Protein AF-A0A3N0WLZ4-F1 (afdb_monomer_lite)

Sequence (76 aa):
MKKIIAIITLFYAVSIFGQIAVEKNQADGDGLLDFAANTTKGILLPIVETLPTDAVSGTLLMDKNDQVLKMNVESS

Foldseek 3Di:
DVVVVVVVVVVVVVVDDCADEDPDDDADDPDNYHYDPPDPDDDDAAEDCDDDPPDDFQDWHQDPVVRDIDTHHDPD

Structure (mmCIF, N/CA/C/O backbone):
data_AF-A0A3N0WLZ4-F1
#
_entry.id   AF-A0A3N0WLZ4-F1
#
loop_
_atom_site.group_PDB
_atom_site.id
_atom_site.type_symbol
_atom_site.label_atom_id
_atom_site.label_alt_id
_atom_site.label_comp_id
_atom_site.label_asym_id
_atom_site.label_entity_id
_atom_site.label_seq_id
_atom_site.pdbx_PDB_ins_code
_atom_site.Cartn_x
_atom_site.Cartn_y
_atom_site.Cartn_z
_atom_site.occupancy
_atom_site.B_iso_or_equiv
_atom_site.auth_seq_id
_atom_site.auth_comp_id
_atom_site.auth_asym_id
_atom_site.auth_atom_id
_atom_site.pdbx_PDB_model_num
ATOM 1 N N . MET A 1 1 ? 14.378 -8.786 46.741 1.00 68.62 1 MET A N 1
ATOM 2 C CA . MET A 1 1 ? 13.350 -7.867 46.194 1.00 68.62 1 MET A CA 1
ATOM 3 C C . MET A 1 1 ? 13.816 -7.127 44.941 1.00 68.62 1 MET A C 1
ATOM 5 O O . MET A 1 1 ? 13.175 -7.290 43.918 1.00 68.62 1 MET A O 1
ATOM 9 N N . LYS A 1 2 ? 14.955 -6.410 44.953 1.00 82.88 2 LYS A N 1
ATOM 10 C CA . LYS A 1 2 ? 15.457 -5.666 43.769 1.00 82.88 2 LYS A CA 1
ATOM 11 C C . LYS A 1 2 ? 15.599 -6.520 42.492 1.00 82.88 2 LYS A C 1
ATOM 13 O O . LYS A 1 2 ? 15.167 -6.100 41.430 1.00 82.88 2 LYS A O 1
ATOM 18 N N . LYS A 1 3 ? 16.127 -7.746 42.616 1.00 90.88 3 LYS A N 1
ATOM 19 C CA . LYS A 1 3 ? 16.266 -8.695 41.491 1.00 90.88 3 LYS A CA 1
ATOM 20 C C . LYS A 1 3 ? 14.917 -9.149 40.913 1.00 90.88 3 LYS A C 1
ATOM 22 O O . LYS A 1 3 ? 14.797 -9.293 39.708 1.00 90.88 3 LYS A O 1
ATOM 27 N N . ILE A 1 4 ? 13.910 -9.334 41.768 1.00 92.19 4 ILE A N 1
ATOM 28 C CA . ILE A 1 4 ? 12.559 -9.748 41.353 1.00 92.19 4 ILE A CA 1
ATOM 29 C C . ILE A 1 4 ? 11.880 -8.614 40.579 1.00 92.19 4 ILE A C 1
ATOM 31 O O . ILE A 1 4 ? 11.326 -8.858 39.516 1.00 92.19 4 ILE A O 1
ATOM 35 N N . ILE A 1 5 ? 11.998 -7.372 41.062 1.00 93.31 5 ILE A N 1
ATOM 36 C CA . ILE A 1 5 ? 11.476 -6.187 40.365 1.00 93.31 5 ILE A CA 1
ATOM 37 C C . ILE A 1 5 ? 12.122 -6.054 38.978 1.00 93.31 5 ILE A C 1
ATOM 39 O O . ILE A 1 5 ? 11.407 -5.902 37.998 1.00 93.31 5 ILE A O 1
ATOM 43 N N . ALA A 1 6 ? 13.449 -6.198 38.878 1.00 92.56 6 ALA A N 1
ATOM 44 C CA . ALA A 1 6 ? 14.160 -6.113 37.600 1.00 92.56 6 ALA A CA 1
ATOM 45 C C . ALA A 1 6 ? 13.708 -7.178 36.584 1.00 92.56 6 ALA A C 1
ATOM 47 O O . ALA A 1 6 ? 13.526 -6.869 35.410 1.00 92.56 6 ALA A O 1
ATOM 48 N N . ILE A 1 7 ? 13.493 -8.417 37.040 1.00 92.00 7 ILE A N 1
ATOM 49 C CA . ILE A 1 7 ? 12.998 -9.507 36.189 1.00 92.00 7 ILE A CA 1
ATOM 50 C C . ILE A 1 7 ? 11.586 -9.194 35.686 1.00 92.00 7 ILE A C 1
ATOM 52 O O . ILE A 1 7 ? 11.326 -9.317 34.494 1.00 92.00 7 ILE A O 1
ATOM 56 N N . ILE A 1 8 ? 10.691 -8.736 36.566 1.00 90.75 8 ILE A N 1
ATOM 57 C CA . ILE A 1 8 ? 9.321 -8.369 36.188 1.00 90.75 8 ILE A CA 1
ATOM 58 C C . ILE A 1 8 ? 9.334 -7.235 35.154 1.00 90.75 8 ILE A C 1
ATOM 60 O O . ILE A 1 8 ? 8.676 -7.349 34.125 1.00 90.75 8 ILE A O 1
ATOM 64 N N . THR A 1 9 ? 10.123 -6.179 35.369 1.00 87.69 9 THR A N 1
ATOM 65 C CA . THR A 1 9 ? 10.245 -5.069 34.410 1.00 87.69 9 THR A CA 1
ATOM 66 C C . THR A 1 9 ? 10.756 -5.534 33.042 1.00 87.69 9 THR A C 1
ATOM 68 O O . THR A 1 9 ? 10.242 -5.084 32.021 1.00 87.69 9 THR A O 1
ATOM 71 N N . LEU A 1 10 ? 11.718 -6.463 32.997 1.00 87.94 10 LEU A N 1
ATOM 72 C CA . LEU A 1 10 ? 12.238 -7.013 31.742 1.00 87.94 10 LEU A CA 1
ATOM 73 C C . LEU A 1 10 ? 11.179 -7.824 30.975 1.00 87.94 10 LEU A C 1
ATOM 75 O O . LEU A 1 10 ? 11.094 -7.712 29.755 1.00 87.94 10 LEU A O 1
ATOM 79 N N . PHE A 1 11 ? 10.336 -8.590 31.673 1.00 84.00 11 PHE A N 1
ATOM 80 C CA . PHE A 1 11 ? 9.232 -9.325 31.042 1.00 84.00 11 PHE A CA 1
ATOM 81 C C . PHE A 1 11 ? 8.130 -8.404 30.497 1.00 84.00 11 PHE A C 1
ATOM 83 O O . PHE A 1 11 ? 7.519 -8.723 29.482 1.00 84.00 11 PHE A O 1
ATOM 90 N N . TYR A 1 12 ? 7.896 -7.238 31.103 1.00 80.94 12 TYR A N 1
ATOM 91 C CA . TYR A 1 12 ? 6.980 -6.248 30.523 1.00 80.94 12 TYR A CA 1
ATOM 92 C C . TYR A 1 12 ? 7.555 -5.563 29.274 1.00 80.94 12 TYR A C 1
ATOM 94 O O . TYR A 1 12 ? 6.794 -5.183 28.387 1.00 80.94 12 TYR A O 1
ATOM 102 N N . ALA A 1 13 ? 8.882 -5.453 29.152 1.00 76.19 13 ALA A N 1
ATOM 103 C CA . ALA A 1 13 ? 9.524 -4.828 27.994 1.00 76.19 13 ALA A CA 1
ATOM 104 C C . ALA A 1 13 ? 9.338 -5.617 26.684 1.00 76.19 13 ALA A C 1
ATOM 106 O O . ALA A 1 13 ? 9.371 -5.016 25.617 1.00 76.19 13 ALA A O 1
ATOM 107 N N . VAL A 1 14 ? 9.099 -6.933 26.741 1.00 72.00 14 VAL A N 1
ATOM 108 C CA . VAL A 1 14 ? 8.833 -7.751 25.537 1.00 72.00 14 VAL A CA 1
ATOM 109 C C . VAL A 1 14 ? 7.380 -7.678 25.053 1.00 72.00 14 VAL A C 1
ATOM 111 O O . VAL A 1 14 ? 7.053 -8.265 24.029 1.00 72.00 14 VAL A O 1
ATOM 114 N N . SER A 1 15 ? 6.507 -6.964 25.772 1.00 67.56 15 SER A N 1
ATOM 115 C CA . SER A 1 15 ? 5.079 -6.838 25.435 1.00 67.56 15 SER A CA 1
ATOM 116 C C . SER A 1 15 ? 4.746 -5.569 24.639 1.00 67.56 15 SER A C 1
ATOM 118 O O . SER A 1 15 ? 3.573 -5.270 24.427 1.00 67.56 15 SER A O 1
ATOM 120 N N . ILE A 1 16 ? 5.752 -4.790 24.224 1.00 71.62 16 ILE A N 1
ATOM 121 C CA . ILE A 1 16 ? 5.531 -3.600 23.397 1.00 71.62 16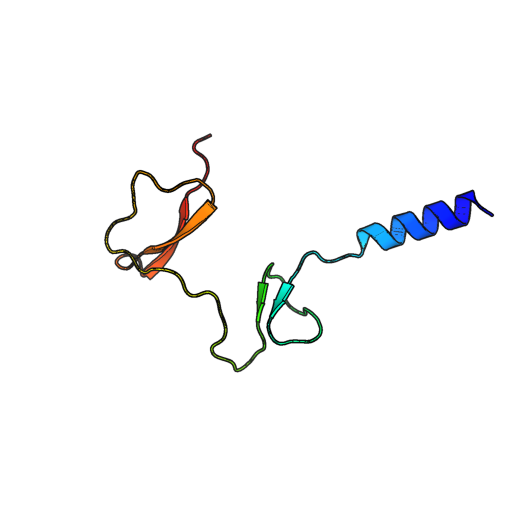 ILE A CA 1
ATOM 122 C C . ILE A 1 16 ? 5.386 -4.010 21.928 1.00 71.62 16 ILE A C 1
ATOM 124 O O . ILE A 1 16 ? 6.286 -4.600 21.334 1.00 71.62 16 ILE A O 1
ATOM 128 N N . PHE A 1 17 ? 4.241 -3.690 21.336 1.00 75.44 17 PHE A N 1
ATOM 129 C CA . PHE A 1 17 ? 4.015 -3.856 19.905 1.00 75.44 17 PHE A CA 1
ATOM 130 C C . PHE A 1 17 ? 4.570 -2.631 19.171 1.00 75.44 17 PHE A C 1
ATOM 132 O O . PHE A 1 17 ? 4.271 -1.499 19.540 1.00 75.44 17 PHE A O 1
ATOM 139 N N . GLY A 1 18 ? 5.380 -2.846 18.132 1.00 81.75 18 GLY A N 1
ATOM 140 C CA . GLY A 1 18 ? 5.939 -1.774 17.294 1.00 81.75 18 GLY A CA 1
ATOM 141 C C . GLY A 1 18 ? 4.978 -1.240 16.225 1.00 81.75 18 GLY A C 1
ATOM 142 O O . GLY A 1 18 ? 5.418 -0.555 15.306 1.00 81.75 18 GLY A O 1
ATOM 143 N N . GLN A 1 19 ? 3.696 -1.600 16.299 1.00 89.94 19 GLN A N 1
ATOM 144 C CA . GLN A 1 19 ? 2.681 -1.206 15.327 1.00 89.94 19 GLN A CA 1
ATOM 145 C C . GLN A 1 19 ? 2.272 0.256 15.531 1.00 89.94 19 GLN A C 1
ATOM 147 O O . GLN A 1 19 ? 2.153 0.733 16.661 1.00 89.94 19 GLN A O 1
ATOM 152 N N . ILE A 1 20 ? 2.017 0.957 14.430 1.00 91.06 20 ILE A N 1
ATOM 153 C CA . ILE A 1 20 ? 1.577 2.349 14.429 1.00 91.06 20 ILE A CA 1
ATOM 154 C C . ILE A 1 20 ? 0.091 2.409 14.092 1.00 91.06 20 ILE A C 1
ATOM 156 O O . ILE A 1 20 ? -0.327 2.084 12.982 1.00 91.06 20 ILE A O 1
ATOM 160 N N . ALA A 1 21 ? -0.691 2.883 15.057 1.00 92.44 21 ALA A N 1
ATOM 161 C CA . ALA A 1 21 ? -2.098 3.207 14.891 1.00 92.44 21 ALA A CA 1
ATOM 162 C C . ALA A 1 21 ? -2.263 4.562 14.181 1.00 92.44 21 ALA A C 1
ATOM 164 O O . ALA A 1 21 ? -1.770 5.586 14.656 1.00 92.44 21 ALA A O 1
ATOM 165 N N . VAL A 1 22 ? -2.981 4.582 13.057 1.00 92.31 22 VAL A N 1
ATOM 166 C CA . VAL A 1 22 ? -3.283 5.788 12.274 1.00 92.31 22 VAL A CA 1
ATOM 167 C C . VAL A 1 22 ? -4.761 6.135 12.432 1.00 92.31 22 VAL A C 1
ATOM 169 O O . VAL A 1 22 ? -5.631 5.363 12.026 1.00 92.31 22 VAL A O 1
ATOM 172 N N . GLU A 1 23 ? -5.043 7.313 13.003 1.00 92.00 23 GLU A N 1
ATOM 173 C CA . GLU A 1 23 ? -6.409 7.809 13.279 1.00 92.00 23 GLU A CA 1
ATOM 174 C C . GLU A 1 23 ? -7.239 6.875 14.186 1.00 92.00 23 GLU A C 1
ATOM 176 O O . GLU A 1 23 ? -8.469 6.856 14.144 1.00 92.00 23 GLU A O 1
ATOM 181 N N . LYS A 1 24 ? -6.567 6.092 15.034 1.00 90.94 24 LYS A N 1
ATOM 182 C CA . LYS A 1 24 ? -7.179 5.232 16.053 1.00 90.94 24 LYS A CA 1
ATOM 183 C C . LYS A 1 24 ? -6.336 5.246 17.325 1.00 90.94 24 LYS A C 1
ATOM 185 O O . LYS A 1 24 ? -5.138 5.505 17.285 1.00 90.94 24 LYS A O 1
ATOM 190 N N . ASN A 1 25 ? -6.970 4.972 18.463 1.00 90.31 25 ASN A N 1
ATOM 191 C CA . ASN A 1 25 ? -6.319 5.077 19.776 1.00 90.31 25 ASN A CA 1
ATOM 192 C C . ASN A 1 25 ? -5.397 3.892 20.106 1.00 90.31 25 ASN A C 1
ATOM 194 O O . ASN A 1 25 ? -4.540 4.005 20.977 1.00 90.31 25 ASN A O 1
ATOM 198 N N . GLN A 1 26 ? -5.599 2.747 19.457 1.00 89.44 26 GLN A N 1
ATOM 199 C CA . GLN A 1 26 ? -4.868 1.511 19.715 1.00 89.44 26 GLN A CA 1
ATOM 200 C C . GLN A 1 26 ? -4.880 0.653 18.455 1.00 89.44 26 GLN A C 1
ATOM 202 O O . GLN A 1 26 ? -5.925 0.573 17.820 1.00 89.44 26 GLN A O 1
ATOM 207 N N . ALA A 1 27 ? -3.746 0.034 18.119 1.00 90.50 27 ALA A N 1
ATOM 208 C CA . ALA A 1 27 ? -3.651 -0.939 17.035 1.00 90.50 27 ALA A CA 1
ATOM 209 C C . ALA A 1 27 ? -4.341 -2.263 17.422 1.00 90.50 27 ALA A C 1
ATOM 211 O O . ALA A 1 27 ? -4.246 -2.699 18.570 1.00 90.50 27 ALA A O 1
ATOM 212 N N . ASP A 1 28 ? -5.045 -2.874 16.476 1.00 88.00 28 ASP A N 1
ATOM 213 C CA . ASP A 1 28 ? -5.795 -4.128 16.612 1.00 88.00 28 ASP A CA 1
ATOM 214 C C . ASP A 1 28 ? -5.633 -5.067 15.392 1.00 88.00 28 ASP A C 1
ATOM 216 O O . ASP A 1 28 ? -6.321 -6.086 15.312 1.00 88.00 28 ASP A O 1
ATOM 220 N N . GLY A 1 29 ? -4.711 -4.756 14.469 1.00 78.38 29 GLY A N 1
ATOM 221 C CA . GLY A 1 29 ? -4.378 -5.576 13.300 1.00 78.38 29 GLY A CA 1
ATOM 222 C C . GLY A 1 29 ? -2.970 -6.187 13.329 1.00 78.38 29 GLY A C 1
ATOM 223 O O . GLY A 1 29 ? -2.137 -5.871 14.173 1.00 78.38 29 GLY A O 1
ATOM 224 N N . ASP A 1 30 ? -2.673 -7.045 12.351 1.00 77.62 30 ASP A N 1
ATOM 225 C CA . ASP A 1 30 ? -1.367 -7.724 12.235 1.00 77.62 30 ASP A CA 1
ATOM 226 C C . ASP A 1 30 ? -0.322 -6.922 11.422 1.00 77.62 30 ASP A C 1
ATOM 228 O O . ASP A 1 30 ? 0.794 -7.387 11.185 1.00 77.62 30 ASP A O 1
ATOM 232 N N . GLY A 1 31 ? -0.665 -5.710 10.969 1.00 83.25 31 GLY A N 1
ATOM 233 C CA . GLY A 1 31 ? 0.192 -4.856 10.138 1.00 83.25 31 GLY A CA 1
ATOM 234 C C . GLY A 1 31 ? 1.081 -3.893 10.935 1.00 83.25 31 GLY A C 1
ATOM 235 O O . GLY A 1 31 ? 0.731 -3.467 12.031 1.00 83.25 31 GLY A O 1
ATOM 236 N N . LEU A 1 32 ? 2.221 -3.483 10.356 1.00 88.50 32 LEU A N 1
ATOM 237 C CA . LEU A 1 32 ? 3.075 -2.430 10.938 1.00 88.50 32 LEU A CA 1
ATOM 238 C C . LEU A 1 32 ? 2.346 -1.080 11.019 1.00 88.50 32 LEU A C 1
ATOM 240 O O . LEU A 1 32 ? 2.547 -0.325 11.966 1.00 88.50 32 LEU A O 1
ATOM 244 N N . LEU A 1 33 ? 1.515 -0.784 10.020 1.00 91.00 33 LEU A N 1
ATOM 245 C CA . LEU A 1 33 ? 0.646 0.386 9.981 1.00 91.00 33 LEU A CA 1
ATOM 246 C C . LEU A 1 33 ? -0.800 -0.093 10.015 1.00 91.00 33 LEU A C 1
ATOM 248 O O . LEU A 1 33 ? -1.213 -0.877 9.160 1.00 91.00 33 LEU A O 1
ATOM 252 N N . ASP A 1 34 ? -1.551 0.397 10.989 1.00 91.88 34 ASP A N 1
ATOM 253 C CA . ASP A 1 34 ? -2.927 0.001 11.238 1.00 91.88 34 ASP A CA 1
ATOM 254 C C . ASP A 1 34 ? -3.850 1.215 11.096 1.00 91.88 34 ASP A C 1
ATOM 256 O O . ASP A 1 34 ? -3.780 2.171 11.872 1.00 91.88 34 ASP A O 1
ATOM 260 N N . PHE A 1 35 ? -4.693 1.195 10.066 1.00 92.62 35 PHE A N 1
ATOM 261 C CA . PHE A 1 35 ? -5.558 2.309 9.690 1.00 92.62 35 PHE A CA 1
ATOM 262 C C . PHE A 1 35 ? -6.972 2.107 10.236 1.00 92.62 35 PHE A C 1
ATOM 264 O O . PHE A 1 35 ? -7.510 1.001 10.221 1.00 92.62 35 PHE A O 1
ATOM 271 N N . ALA A 1 36 ? -7.613 3.195 10.671 1.00 92.50 36 ALA A N 1
ATOM 272 C CA . ALA A 1 36 ? -9.010 3.164 11.090 1.00 92.50 36 ALA A CA 1
ATOM 273 C C . ALA A 1 36 ? -9.933 2.560 10.009 1.00 92.50 36 ALA A C 1
ATOM 275 O O . ALA A 1 36 ? -9.931 2.987 8.848 1.00 92.50 36 ALA A O 1
ATOM 276 N N . ALA A 1 37 ? -10.752 1.584 10.412 1.00 89.81 37 ALA A N 1
ATOM 277 C CA . ALA A 1 37 ? -11.714 0.921 9.538 1.00 89.81 37 ALA A CA 1
ATOM 278 C C . ALA A 1 37 ? -12.760 1.901 8.978 1.00 89.81 37 ALA A C 1
ATOM 280 O O . ALA A 1 37 ? -13.099 2.902 9.609 1.00 89.81 37 ALA A O 1
ATOM 281 N N . ASN A 1 38 ? -13.317 1.577 7.806 1.00 91.25 38 ASN A N 1
ATOM 282 C CA . ASN A 1 38 ? -14.319 2.394 7.103 1.00 91.25 38 ASN A CA 1
ATOM 283 C C . ASN A 1 38 ? -13.837 3.811 6.741 1.00 91.25 38 ASN A C 1
ATOM 285 O O . ASN A 1 38 ? -14.637 4.737 6.614 1.00 91.25 38 ASN A O 1
ATOM 289 N N . THR A 1 39 ? -12.528 3.982 6.552 1.00 90.12 39 THR A N 1
ATOM 290 C CA . THR A 1 39 ? -11.931 5.226 6.064 1.00 90.12 39 THR A CA 1
ATOM 291 C C . THR A 1 39 ? -11.187 4.987 4.751 1.00 90.12 39 THR A C 1
ATOM 293 O O . THR A 1 39 ? -10.868 3.857 4.396 1.00 90.12 39 THR A O 1
ATOM 296 N N . THR A 1 40 ? -10.881 6.061 4.024 1.00 90.19 40 THR A N 1
ATOM 297 C CA . THR A 1 40 ? -9.985 6.027 2.856 1.00 90.19 40 THR A CA 1
ATOM 298 C C . THR A 1 40 ? -8.548 6.402 3.233 1.00 90.19 40 THR A C 1
ATOM 300 O O . THR A 1 40 ? -7.800 6.915 2.401 1.00 90.19 40 THR A O 1
ATOM 303 N N . LYS A 1 41 ? -8.179 6.264 4.513 1.00 89.50 41 LYS A N 1
ATOM 304 C CA . LYS A 1 41 ? -6.819 6.547 4.979 1.00 89.50 41 LYS A CA 1
ATOM 305 C C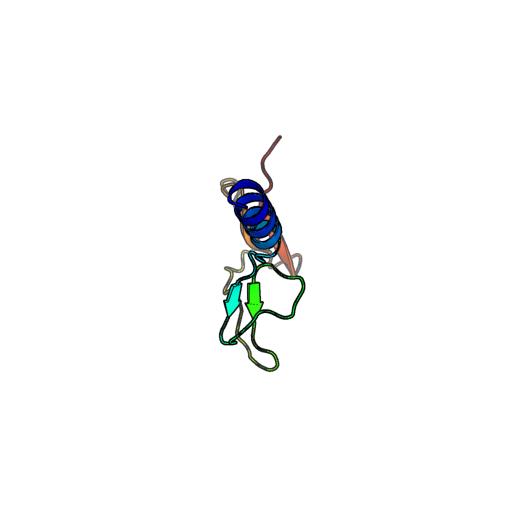 . LYS A 1 41 ? -5.894 5.405 4.565 1.00 89.5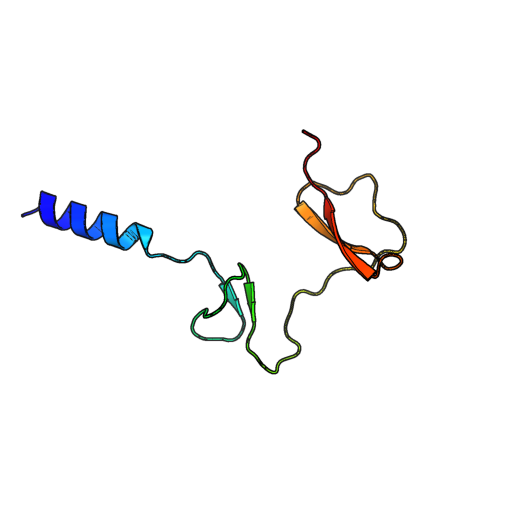0 41 LYS A C 1
ATOM 307 O O . LYS A 1 41 ? -6.307 4.255 4.475 1.00 89.50 41 LYS A O 1
ATOM 312 N N . GLY A 1 42 ? -4.643 5.746 4.300 1.00 88.81 42 GLY A N 1
ATOM 313 C CA . GLY A 1 42 ? -3.648 4.815 3.791 1.00 88.81 42 GLY A CA 1
ATOM 314 C C . GLY A 1 42 ? -2.341 5.536 3.491 1.00 88.81 42 GLY A C 1
ATOM 3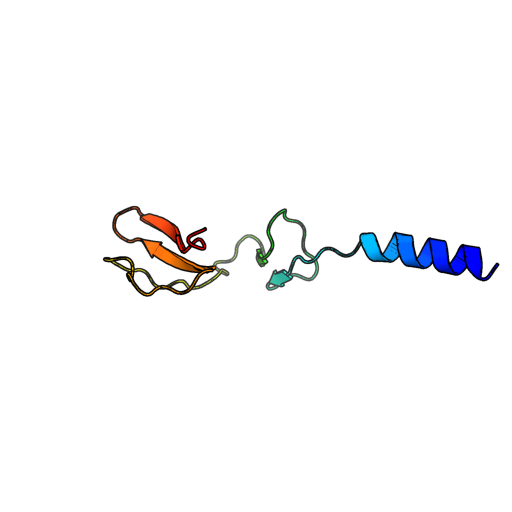15 O O . GLY A 1 42 ? -2.170 6.707 3.840 1.00 88.81 42 GLY A O 1
ATOM 316 N N . ILE A 1 43 ? -1.435 4.843 2.811 1.00 90.38 43 ILE A N 1
ATOM 317 C CA . ILE A 1 43 ? -0.207 5.433 2.277 1.00 90.38 43 ILE A CA 1
ATOM 318 C C . ILE A 1 43 ? -0.471 5.852 0.833 1.00 90.38 43 ILE A C 1
ATOM 320 O O . ILE A 1 43 ? -0.941 5.050 0.027 1.00 90.38 43 ILE A O 1
ATOM 324 N N . LEU A 1 44 ? -0.146 7.099 0.496 1.00 90.94 44 LEU A N 1
ATOM 325 C CA . LEU A 1 44 ? -0.093 7.529 -0.897 1.00 90.94 44 LEU A CA 1
ATOM 326 C C . LEU A 1 44 ? 1.238 7.082 -1.491 1.00 90.94 44 LEU A C 1
ATOM 328 O O . LEU A 1 44 ? 2.298 7.519 -1.046 1.00 90.94 44 LEU A O 1
ATOM 332 N N . LEU A 1 45 ? 1.167 6.211 -2.491 1.00 93.19 45 LEU A N 1
ATOM 333 C CA . LEU A 1 45 ? 2.329 5.709 -3.207 1.00 93.19 45 LEU A CA 1
ATOM 334 C C . LEU A 1 45 ? 2.306 6.215 -4.650 1.00 93.19 45 LEU A C 1
ATOM 336 O O . LEU A 1 45 ? 1.235 6.264 -5.262 1.00 93.19 45 LEU A O 1
ATOM 340 N N . PRO A 1 46 ? 3.464 6.587 -5.214 1.00 93.94 46 PRO A N 1
ATOM 341 C CA . PRO A 1 46 ? 3.546 6.920 -6.625 1.00 93.94 46 PRO A CA 1
ATOM 342 C C . PRO A 1 46 ? 3.254 5.677 -7.476 1.00 93.94 46 PRO A C 1
ATOM 344 O O . PRO A 1 46 ? 3.724 4.572 -7.190 1.00 93.94 46 PRO A O 1
ATOM 347 N N . ILE A 1 47 ? 2.471 5.885 -8.534 1.00 95.69 47 ILE A N 1
ATOM 348 C CA . ILE A 1 47 ? 2.183 4.877 -9.553 1.00 95.69 47 ILE A CA 1
ATOM 349 C C . ILE A 1 47 ? 3.157 5.103 -10.703 1.00 95.69 47 ILE A C 1
ATOM 351 O O . ILE A 1 47 ? 3.209 6.203 -11.255 1.00 95.69 47 ILE A O 1
ATOM 355 N N . VAL A 1 48 ? 3.916 4.073 -11.062 1.00 95.69 48 VAL A N 1
ATOM 356 C CA . VAL A 1 48 ? 4.938 4.151 -12.110 1.00 95.69 48 VAL A CA 1
ATOM 357 C C . VAL A 1 48 ? 4.642 3.159 -13.229 1.00 95.69 48 VAL A C 1
ATOM 359 O O . VAL A 1 48 ? 4.181 2.047 -12.987 1.00 95.69 48 VAL A O 1
ATOM 362 N N . GLU A 1 49 ? 4.896 3.573 -14.469 1.00 96.06 49 GLU A N 1
ATOM 363 C CA . GLU A 1 49 ? 4.789 2.706 -15.655 1.00 96.06 49 GLU A CA 1
ATOM 364 C C . GLU A 1 49 ? 6.052 1.877 -15.885 1.00 96.06 49 GLU A C 1
ATOM 366 O O . GLU A 1 49 ? 5.986 0.791 -16.452 1.00 96.06 49 GLU A O 1
ATOM 371 N N . THR A 1 50 ? 7.192 2.377 -15.411 1.00 94.88 50 THR A N 1
ATOM 372 C CA . THR A 1 50 ? 8.489 1.707 -15.478 1.00 94.88 50 THR A CA 1
ATOM 373 C C . THR A 1 50 ? 9.120 1.777 -14.098 1.00 94.88 50 THR A C 1
ATOM 375 O O . THR A 1 50 ? 9.221 2.862 -13.521 1.00 94.88 50 THR A O 1
ATOM 378 N N . LEU A 1 51 ? 9.544 0.632 -13.561 1.00 92.25 51 LEU A N 1
ATOM 379 C CA . LEU A 1 51 ? 10.257 0.604 -12.287 1.00 92.25 51 LEU A CA 1
ATOM 380 C C . LEU A 1 51 ? 11.634 1.272 -12.448 1.00 92.25 51 LEU A C 1
ATOM 382 O O . LEU A 1 51 ? 12.356 0.939 -13.392 1.00 92.25 51 LEU A O 1
ATOM 386 N N . PRO A 1 52 ? 12.015 2.198 -11.552 1.00 92.31 52 PRO A N 1
ATOM 387 C CA . PRO A 1 52 ? 13.326 2.828 -11.592 1.00 92.31 52 PRO A CA 1
ATOM 388 C C . PRO A 1 52 ? 14.427 1.796 -11.338 1.00 92.31 52 PRO A C 1
ATOM 390 O O . PRO A 1 52 ? 14.347 0.997 -10.406 1.00 92.31 52 PRO A O 1
ATOM 393 N N . THR A 1 53 ? 15.473 1.827 -12.163 1.00 90.94 53 THR A N 1
ATOM 394 C CA . THR A 1 53 ? 16.638 0.937 -12.031 1.00 90.94 53 THR A CA 1
ATOM 395 C C . THR A 1 53 ? 17.572 1.346 -10.892 1.00 90.94 53 THR A C 1
ATOM 397 O O . THR A 1 53 ? 18.427 0.569 -10.488 1.00 90.94 53 THR A O 1
ATOM 400 N N . ASP A 1 54 ? 17.423 2.570 -10.396 1.00 91.69 54 ASP A N 1
ATOM 401 C CA . ASP A 1 54 ? 18.201 3.200 -9.331 1.00 91.69 54 ASP A CA 1
ATOM 402 C C . ASP A 1 54 ? 17.398 3.356 -8.025 1.00 91.69 54 ASP A C 1
ATOM 404 O O . ASP A 1 54 ? 17.767 4.138 -7.149 1.00 91.69 54 ASP A O 1
ATOM 408 N N . ALA A 1 55 ? 16.302 2.603 -7.869 1.00 92.00 55 ALA A N 1
ATOM 409 C CA . ALA A 1 55 ? 15.557 2.556 -6.616 1.00 92.00 55 ALA A CA 1
ATOM 410 C C . ALA A 1 55 ? 16.472 2.130 -5.460 1.00 92.00 55 ALA A C 1
ATOM 412 O O . ALA A 1 55 ? 17.105 1.076 -5.513 1.00 92.00 55 ALA A O 1
ATOM 413 N N . VAL A 1 56 ? 16.496 2.893 -4.369 1.00 92.56 56 VAL A N 1
ATOM 414 C CA . VAL A 1 56 ? 17.184 2.450 -3.149 1.00 92.56 56 VAL A CA 1
ATOM 415 C C . VAL A 1 56 ? 16.398 1.324 -2.473 1.00 92.56 56 VAL A C 1
ATOM 417 O O . VAL A 1 56 ? 15.171 1.248 -2.590 1.00 92.56 56 VAL A O 1
ATOM 420 N N . SER A 1 57 ? 17.088 0.432 -1.771 1.00 91.81 57 SER A N 1
ATOM 421 C CA . SER A 1 57 ? 16.476 -0.685 -1.046 1.00 91.81 57 SER A CA 1
ATOM 422 C C . SER A 1 57 ? 15.392 -0.220 -0.070 1.00 91.81 57 SER A C 1
ATOM 424 O O . SER A 1 57 ? 15.544 0.792 0.614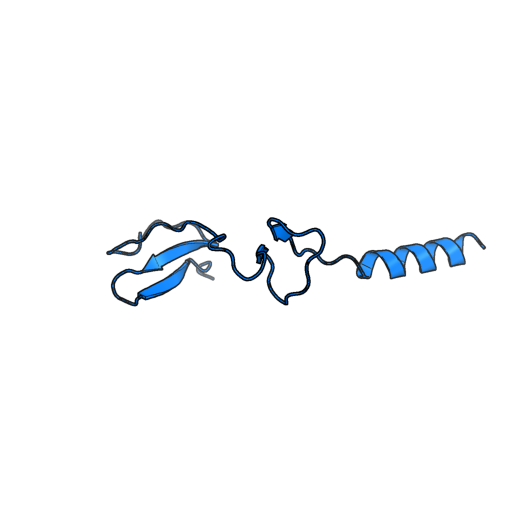 1.00 91.81 57 SER A O 1
ATOM 426 N N . GLY A 1 58 ? 14.277 -0.949 -0.027 1.00 89.88 58 GLY A N 1
ATOM 427 C CA . GLY A 1 58 ? 13.096 -0.593 0.763 1.00 89.88 58 GLY A CA 1
ATOM 428 C C . GLY A 1 58 ? 12.165 0.432 0.103 1.00 89.88 58 GLY A C 1
ATOM 429 O O . GLY A 1 58 ? 11.106 0.725 0.654 1.00 89.88 58 GLY A O 1
ATOM 430 N N . THR A 1 59 ? 12.500 0.957 -1.082 1.00 92.75 59 THR A N 1
ATOM 431 C CA . THR A 1 59 ? 11.587 1.819 -1.852 1.00 92.75 59 THR A CA 1
ATOM 432 C C . THR A 1 59 ? 10.332 1.043 -2.256 1.00 92.75 59 THR A C 1
ATOM 434 O O . THR A 1 59 ? 10.438 -0.018 -2.872 1.00 92.75 59 THR A O 1
ATOM 437 N N . LEU A 1 60 ? 9.155 1.591 -1.937 1.00 94.12 60 LEU A N 1
ATOM 438 C CA . LEU A 1 60 ? 7.837 1.035 -2.258 1.00 94.12 60 LEU A CA 1
ATOM 439 C C . LEU A 1 60 ? 7.177 1.827 -3.391 1.00 94.12 60 LEU A C 1
ATOM 441 O O . LEU A 1 60 ?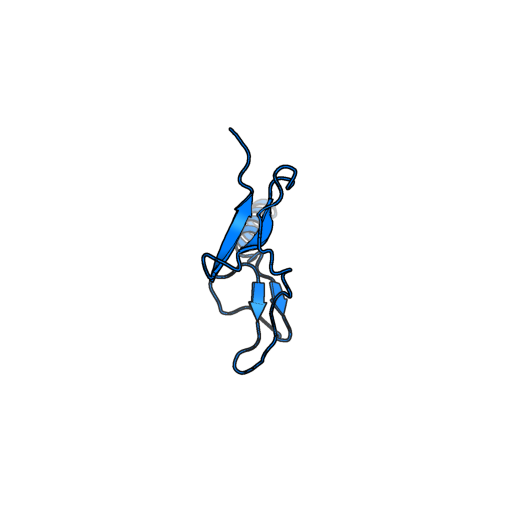 7.017 3.042 -3.276 1.00 94.12 60 LEU A O 1
ATOM 445 N N . LEU A 1 61 ? 6.763 1.148 -4.462 1.00 95.25 61 LEU A N 1
ATOM 446 C CA . LEU A 1 61 ? 6.118 1.755 -5.633 1.00 95.25 61 LEU A CA 1
ATOM 447 C C . LEU A 1 61 ? 4.939 0.898 -6.100 1.00 95.25 61 LEU A C 1
ATOM 449 O O . LEU A 1 61 ? 4.999 -0.330 -6.042 1.00 95.25 61 LEU A O 1
ATOM 453 N N . MET A 1 62 ? 3.882 1.535 -6.603 1.00 96.50 62 MET A N 1
ATOM 454 C CA . MET A 1 62 ? 2.787 0.831 -7.270 1.00 96.50 62 MET A CA 1
ATOM 455 C C . MET A 1 62 ? 3.126 0.673 -8.754 1.00 96.50 62 MET A C 1
ATOM 457 O O . MET A 1 62 ? 3.237 1.666 -9.476 1.00 96.50 62 MET A O 1
ATOM 461 N N . ASP A 1 63 ? 3.287 -0.564 -9.218 1.00 96.38 63 ASP A N 1
ATOM 462 C CA . ASP A 1 63 ? 3.501 -0.844 -10.637 1.00 96.38 63 ASP A CA 1
ATOM 463 C C . ASP A 1 63 ? 2.163 -0.755 -11.380 1.00 96.38 63 ASP A C 1
ATOM 465 O O . ASP A 1 63 ? 1.212 -1.469 -11.054 1.00 96.38 63 ASP A O 1
ATOM 469 N N . LYS A 1 64 ? 2.069 0.136 -12.373 1.00 96.56 64 LYS A N 1
ATOM 470 C CA . LYS A 1 64 ? 0.832 0.345 -13.135 1.00 96.56 64 LYS A CA 1
ATOM 471 C C . LYS A 1 64 ? 0.458 -0.867 -13.988 1.00 96.56 64 LYS A C 1
ATOM 473 O O . LYS A 1 64 ? -0.731 -1.126 -14.157 1.00 96.56 64 LYS A O 1
ATOM 478 N N . ASN A 1 65 ? 1.445 -1.565 -14.546 1.00 96.12 65 ASN A N 1
ATOM 479 C CA . ASN A 1 65 ? 1.204 -2.647 -15.500 1.00 96.12 65 ASN A CA 1
ATOM 480 C C . ASN A 1 65 ? 0.764 -3.909 -14.770 1.00 96.12 65 ASN A C 1
ATOM 482 O O . ASN A 1 65 ? -0.218 -4.537 -15.157 1.00 96.12 65 ASN A O 1
ATOM 486 N N . ASP A 1 66 ? 1.460 -4.226 -13.679 1.00 96.12 66 ASP A N 1
ATOM 487 C CA . ASP A 1 66 ? 1.167 -5.419 -12.887 1.00 96.12 66 ASP A CA 1
ATOM 488 C C . ASP A 1 66 ? 0.064 -5.174 -11.849 1.00 96.12 66 ASP A C 1
ATOM 490 O O . ASP A 1 66 ? -0.463 -6.123 -11.278 1.00 96.12 66 ASP A O 1
ATOM 494 N N . GLN A 1 67 ? -0.294 -3.910 -11.599 1.00 95.00 67 GLN A N 1
ATOM 495 C CA . GLN A 1 67 ? -1.302 -3.496 -10.619 1.00 95.00 67 GLN A CA 1
ATOM 496 C C . GLN A 1 67 ? -1.018 -4.015 -9.201 1.00 95.00 67 GLN A C 1
ATOM 498 O O . GLN A 1 67 ? -1.935 -4.303 -8.430 1.00 95.00 67 GLN A O 1
ATOM 503 N N . VAL A 1 68 ? 0.263 -4.114 -8.843 1.00 95.38 68 VAL A N 1
ATOM 504 C CA . VAL A 1 68 ? 0.719 -4.591 -7.534 1.00 95.38 68 VAL A CA 1
ATOM 505 C C . VAL A 1 68 ? 1.746 -3.649 -6.922 1.00 95.38 68 VAL A C 1
ATOM 507 O O . VAL A 1 68 ? 2.502 -2.964 -7.617 1.00 95.38 68 VAL A O 1
ATOM 510 N N . LEU A 1 69 ? 1.794 -3.659 -5.591 1.00 94.38 69 LEU A N 1
ATOM 511 C CA . LEU A 1 69 ? 2.852 -3.023 -4.821 1.00 94.38 69 LEU A CA 1
ATOM 512 C C . LEU A 1 69 ? 4.156 -3.806 -4.991 1.00 94.38 69 LEU A C 1
ATOM 514 O O . LEU A 1 69 ? 4.193 -5.012 -4.745 1.00 94.38 69 LEU A O 1
ATOM 518 N N . LYS A 1 70 ? 5.233 -3.112 -5.357 1.00 94.62 70 LYS A N 1
ATOM 519 C CA . LYS A 1 70 ? 6.581 -3.676 -5.441 1.00 94.62 70 LYS A CA 1
ATOM 520 C C . LYS A 1 70 ? 7.524 -2.947 -4.495 1.00 94.62 70 LYS A C 1
ATOM 522 O O . LYS A 1 70 ? 7.407 -1.741 -4.284 1.00 94.62 70 LYS A O 1
ATOM 527 N N . MET A 1 71 ? 8.463 -3.704 -3.939 1.00 93.75 71 MET A N 1
ATOM 528 C CA . MET A 1 71 ? 9.530 -3.200 -3.087 1.00 93.75 71 MET A CA 1
ATOM 529 C C . MET A 1 71 ? 10.867 -3.545 -3.721 1.00 93.75 71 MET A C 1
ATOM 531 O O . MET A 1 71 ? 11.063 -4.696 -4.118 1.00 93.75 71 MET A O 1
ATOM 535 N N . ASN A 1 72 ? 11.797 -2.591 -3.774 1.00 91.88 72 ASN A N 1
ATOM 536 C CA . ASN A 1 72 ? 13.172 -2.959 -4.078 1.00 91.88 72 ASN A CA 1
ATOM 537 C C . ASN A 1 72 ? 13.772 -3.716 -2.884 1.00 91.88 72 ASN A C 1
ATOM 539 O O . ASN A 1 72 ? 13.861 -3.172 -1.780 1.00 91.88 72 ASN A O 1
ATOM 543 N N . VAL A 1 73 ? 14.155 -4.972 -3.098 1.00 86.62 73 VAL A N 1
ATOM 544 C CA . VAL A 1 73 ? 14.860 -5.791 -2.105 1.00 86.62 73 VAL A CA 1
ATOM 545 C C . VAL A 1 73 ? 16.362 -5.563 -2.256 1.00 86.62 73 VAL A C 1
ATOM 547 O O . VAL A 1 73 ? 16.830 -5.306 -3.361 1.00 86.62 73 VAL A O 1
ATOM 550 N N . GLU A 1 74 ? 17.130 -5.631 -1.166 1.00 74.62 74 GLU A N 1
ATOM 551 C CA . GLU A 1 74 ? 18.590 -5.573 -1.286 1.00 74.62 74 GLU A CA 1
ATOM 552 C C . GLU A 1 74 ? 19.089 -6.691 -2.208 1.00 74.62 74 GLU A C 1
ATOM 554 O O . GLU A 1 74 ? 18.743 -7.861 -2.022 1.00 74.62 74 GLU A O 1
ATOM 559 N N . SER A 1 75 ? 19.914 -6.331 -3.193 1.00 64.31 75 SER A N 1
ATOM 560 C CA . SER A 1 75 ? 20.727 -7.299 -3.924 1.00 64.31 75 SER A CA 1
ATOM 561 C C . SER A 1 75 ? 21.711 -7.907 -2.926 1.00 64.31 75 SER A C 1
ATOM 563 O O . SER A 1 75 ? 22.666 -7.239 -2.530 1.00 64.31 75 SER A O 1
ATOM 565 N N . SER A 1 76 ? 21.421 -9.125 -2.461 1.00 58.38 76 SER A N 1
ATOM 566 C CA . SER A 1 76 ? 22.344 -9.912 -1.629 1.00 58.38 76 SER A CA 1
ATOM 567 C C . SER A 1 76 ? 23.647 -10.214 -2.363 1.00 58.38 76 SER A C 1
ATOM 569 O O . SER A 1 76 ? 23.593 -10.400 -3.602 1.00 58.38 76 SER A O 1
#

Secondary structure (DSSP, 8-state):
-HHHHHHHHHHHHTT----EEESSSS--SSSSEEEPTTS-------EESS--TTPPTT-EEEETTTTEEEEPPP--

pLDDT: mean 88.52, std 8.08, range [58.38, 96.56]

Radius of gyration: 19.42 Å; chains: 1; bounding box: 37×18×62 Å